Protein AF-A0A8S3F678-F1 (afdb_monomer)

Structure (mmCIF, N/CA/C/O backbone):
data_AF-A0A8S3F678-F1
#
_entry.id   AF-A0A8S3F678-F1
#
loop_
_atom_site.group_PDB
_atom_site.id
_atom_site.type_symbol
_atom_site.label_atom_id
_atom_site.label_alt_id
_atom_site.label_comp_id
_atom_site.label_asym_id
_atom_site.label_entity_id
_atom_site.label_seq_id
_atom_site.pdbx_PDB_ins_code
_atom_site.Cartn_x
_atom_site.Cartn_y
_atom_site.Cartn_z
_atom_site.occupancy
_atom_site.B_iso_or_equiv
_atom_site.auth_seq_id
_atom_site.auth_comp_id
_atom_site.auth_asym_id
_atom_site.auth_atom_id
_atom_site.pdbx_PDB_model_num
ATOM 1 N N . MET A 1 1 ? -62.479 14.397 12.352 1.00 38.16 1 MET A N 1
ATOM 2 C CA . MET A 1 1 ? -61.767 13.250 11.746 1.00 38.16 1 MET A CA 1
ATOM 3 C C . MET A 1 1 ? -60.839 13.788 10.674 1.00 38.16 1 MET A C 1
ATOM 5 O O . MET A 1 1 ? -61.218 14.730 9.991 1.00 38.16 1 MET A O 1
ATOM 9 N N . ALA A 1 2 ? -59.611 13.280 10.656 1.00 35.53 2 ALA A N 1
ATOM 10 C CA . ALA A 1 2 ? -58.452 13.857 9.986 1.00 35.53 2 ALA A CA 1
ATOM 11 C C . ALA A 1 2 ? -58.536 13.857 8.449 1.00 35.53 2 ALA A C 1
ATOM 13 O O . ALA A 1 2 ? -59.131 12.968 7.845 1.00 35.53 2 ALA A O 1
ATOM 14 N N . GLN A 1 3 ? -57.899 14.874 7.864 1.00 30.73 3 GLN A N 1
ATOM 15 C CA . GLN A 1 3 ? -57.644 15.081 6.440 1.00 30.73 3 GLN A CA 1
ATOM 16 C C . GLN A 1 3 ? -56.404 14.285 5.992 1.00 30.73 3 GLN A C 1
ATOM 18 O O . GLN A 1 3 ? -55.441 14.166 6.748 1.00 30.73 3 GLN A O 1
ATOM 23 N N . SER A 1 4 ? -56.398 13.811 4.744 1.00 34.78 4 SER A N 1
ATOM 24 C CA . SER A 1 4 ? -55.180 13.450 4.013 1.00 34.78 4 SER A CA 1
ATOM 25 C C . SER A 1 4 ? -55.392 13.752 2.531 1.00 34.78 4 SER A C 1
ATOM 27 O O . SER A 1 4 ? -56.196 13.093 1.878 1.00 34.78 4 SER A O 1
ATOM 29 N N . SER A 1 5 ? -54.681 14.761 2.032 1.00 38.25 5 SER A N 1
ATOM 30 C CA . SER A 1 5 ? -54.428 14.983 0.609 1.00 38.25 5 SER A CA 1
ATOM 31 C C . SER A 1 5 ? -53.004 15.510 0.482 1.00 38.25 5 SER A C 1
ATOM 33 O O . SER A 1 5 ? -52.638 16.501 1.110 1.00 38.25 5 SER A O 1
ATOM 35 N N . SER A 1 6 ? -52.194 14.793 -0.285 1.00 34.53 6 SER A N 1
ATOM 36 C CA . SER A 1 6 ? -50.809 15.101 -0.619 1.00 34.53 6 SER A CA 1
ATOM 37 C C . SER A 1 6 ? -50.747 15.992 -1.859 1.00 34.53 6 SER A C 1
ATOM 39 O O . SER A 1 6 ? -51.181 15.565 -2.928 1.00 34.53 6 SER A O 1
ATOM 41 N N . GLU A 1 7 ? -50.142 17.172 -1.738 1.00 33.22 7 GLU A N 1
ATOM 42 C CA . GLU A 1 7 ? -49.688 17.985 -2.869 1.00 33.22 7 GLU A CA 1
ATOM 43 C C . GLU A 1 7 ? -48.187 18.260 -2.739 1.00 33.22 7 GLU A C 1
ATOM 45 O O . GLU A 1 7 ? -47.684 18.686 -1.700 1.00 33.22 7 GLU A O 1
ATOM 50 N N . THR A 1 8 ? -47.470 17.973 -3.820 1.00 37.78 8 THR A N 1
ATOM 51 C CA . THR A 1 8 ? -46.061 18.285 -4.043 1.00 37.78 8 THR A CA 1
ATOM 52 C C . THR A 1 8 ? -45.912 19.754 -4.420 1.00 37.78 8 THR A C 1
ATOM 54 O O . THR A 1 8 ? -46.544 20.189 -5.381 1.00 37.78 8 THR A O 1
ATOM 57 N N . ASN A 1 9 ? -45.031 20.499 -3.749 1.00 30.59 9 ASN A N 1
ATOM 58 C CA . ASN A 1 9 ? -44.540 21.767 -4.278 1.00 30.59 9 ASN A CA 1
ATOM 59 C C . ASN A 1 9 ? -43.090 22.054 -3.875 1.00 30.59 9 ASN A C 1
ATOM 61 O O . ASN A 1 9 ? -42.653 21.782 -2.758 1.00 30.59 9 ASN A O 1
ATOM 65 N N . ASN A 1 10 ? -42.377 22.587 -4.865 1.00 30.56 10 ASN A N 1
ATOM 66 C CA . ASN A 1 10 ? -40.964 22.936 -4.901 1.00 30.56 10 ASN A CA 1
ATOM 67 C C . ASN A 1 10 ? -40.535 23.838 -3.738 1.00 30.56 10 ASN A C 1
ATOM 69 O O . ASN A 1 10 ? -41.196 24.836 -3.456 1.00 30.56 10 ASN A O 1
ATOM 73 N N . PHE A 1 11 ? -39.370 23.550 -3.150 1.00 27.44 11 PHE A N 1
ATOM 74 C CA . PHE A 1 11 ? -38.722 24.454 -2.205 1.00 27.44 11 PHE A CA 1
ATOM 75 C C . PHE A 1 11 ? -37.405 24.992 -2.765 1.00 27.44 11 PHE A C 1
ATOM 77 O O . PHE A 1 11 ? -36.459 24.258 -3.042 1.00 27.44 11 PHE A O 1
ATOM 84 N N . SER A 1 12 ? -37.415 26.309 -2.941 1.00 27.38 12 SER A N 1
ATOM 85 C CA . SER A 1 12 ? -36.310 27.179 -3.317 1.00 27.38 12 SER A CA 1
ATOM 86 C C . SER A 1 12 ? -35.404 27.413 -2.106 1.00 27.38 12 SER A C 1
ATOM 88 O O . SER A 1 12 ? -35.914 27.621 -1.004 1.00 27.38 12 SER A O 1
ATOM 90 N N . PHE A 1 13 ? -34.083 27.436 -2.295 1.00 29.73 13 PHE A N 1
ATOM 91 C CA . PHE A 1 13 ? -33.149 27.892 -1.265 1.00 29.73 13 PHE A CA 1
ATOM 92 C C . PHE A 1 13 ? -32.456 29.179 -1.705 1.00 29.73 13 PHE A C 1
ATOM 94 O O . PHE A 1 13 ? -31.629 29.201 -2.614 1.00 29.73 13 PHE A O 1
ATOM 101 N N . ASN A 1 14 ? -32.830 30.253 -1.011 1.00 28.20 14 ASN A N 1
ATOM 102 C CA . ASN A 1 14 ? -32.139 31.531 -0.994 1.00 28.20 14 ASN A CA 1
ATOM 103 C C . ASN A 1 14 ? -30.831 31.382 -0.207 1.00 28.20 14 ASN A C 1
ATOM 105 O O . ASN A 1 14 ? -30.854 30.883 0.917 1.00 28.20 14 ASN A O 1
ATOM 109 N N . HIS A 1 15 ? -29.727 31.909 -0.734 1.00 29.64 15 HIS A N 1
ATOM 110 C CA . HIS A 1 15 ? -28.578 32.275 0.088 1.00 29.64 15 HIS A CA 1
ATOM 111 C C . HIS A 1 15 ? -28.298 33.766 -0.061 1.00 29.64 15 HIS A C 1
ATOM 113 O O . HIS A 1 15 ? -28.085 34.282 -1.157 1.00 29.64 15 HIS A O 1
ATOM 119 N N . SER A 1 16 ? -28.360 34.438 1.085 1.00 30.22 16 SER A N 1
ATOM 120 C CA . SER A 1 16 ? -28.093 35.853 1.273 1.00 30.22 16 SER A CA 1
ATOM 121 C C . SER A 1 16 ? -26.665 36.222 0.885 1.00 30.22 16 SER A C 1
ATOM 123 O O . SER A 1 16 ? -25.699 35.527 1.191 1.00 30.22 16 SER A O 1
ATOM 125 N N . THR A 1 17 ? -26.577 37.376 0.243 1.00 32.69 17 THR A N 1
ATOM 126 C CA . THR A 1 17 ? -25.390 38.118 -0.164 1.00 32.69 17 THR A CA 1
ATOM 127 C C . THR A 1 17 ? -24.637 38.706 1.033 1.00 32.69 17 THR A C 1
ATOM 129 O O . THR A 1 17 ? -25.247 39.392 1.854 1.00 32.69 17 THR A O 1
ATOM 132 N N . SER A 1 18 ? -23.310 38.572 1.065 1.00 29.83 18 SER A N 1
ATOM 133 C CA . SER A 1 18 ? -22.438 39.591 1.666 1.00 29.83 18 SER A CA 1
ATOM 134 C C . SER A 1 18 ? -21.321 39.940 0.684 1.00 29.83 18 SER A C 1
ATOM 136 O O . SER A 1 18 ? -20.491 39.095 0.351 1.00 29.83 18 SER A O 1
ATOM 138 N N . SER A 1 19 ? -21.346 41.180 0.204 1.00 34.03 19 SER A N 1
ATOM 139 C CA . SER A 1 19 ? -20.334 41.802 -0.647 1.00 34.03 19 SER A CA 1
ATOM 140 C C . SER A 1 19 ? -18.978 41.890 0.047 1.00 34.03 19 SER A C 1
ATOM 142 O O . SER A 1 19 ? -18.922 42.333 1.191 1.00 34.03 19 SER A O 1
ATOM 144 N N . LEU A 1 20 ? -17.899 41.611 -0.685 1.00 34.00 20 LEU A N 1
ATOM 145 C CA . LEU A 1 20 ? -16.611 42.282 -0.499 1.00 34.00 20 LEU A CA 1
ATOM 146 C C . LEU A 1 20 ? -16.027 42.609 -1.878 1.00 34.00 20 LEU A C 1
ATOM 148 O O . LEU A 1 20 ? -16.102 41.810 -2.811 1.00 34.00 20 LEU A O 1
ATOM 152 N N . GLU A 1 21 ? -15.561 43.846 -1.993 1.00 33.34 21 GLU A N 1
ATOM 153 C CA . GLU A 1 21 ? -15.249 44.556 -3.226 1.00 33.34 21 GLU A CA 1
ATOM 154 C C . GLU A 1 21 ? -13.969 44.102 -3.943 1.00 33.34 21 GLU A C 1
ATOM 156 O O . GLU A 1 21 ? -12.976 43.701 -3.346 1.00 33.34 21 GLU A O 1
ATOM 161 N N . LEU A 1 22 ? -14.057 44.258 -5.265 1.00 36.56 22 LEU A N 1
ATOM 162 C CA . LEU A 1 22 ? -13.052 44.584 -6.276 1.00 36.56 22 LEU A CA 1
ATOM 163 C C . LEU A 1 22 ? -11.598 44.842 -5.815 1.00 36.56 22 LEU A C 1
ATOM 165 O O . LEU A 1 22 ? -11.292 45.810 -5.121 1.00 36.56 22 LEU A O 1
ATOM 169 N N . SER A 1 23 ? -10.657 44.108 -6.409 1.00 30.27 23 SER A N 1
ATOM 170 C CA . SER A 1 23 ? -9.368 44.687 -6.811 1.00 30.27 23 SER A CA 1
ATOM 171 C C . SER A 1 23 ? -8.974 44.105 -8.164 1.00 30.27 23 SER A C 1
ATOM 173 O O . SER A 1 23 ? -8.774 42.905 -8.324 1.00 30.27 23 SER A O 1
ATOM 175 N N . SER A 1 24 ? -8.959 44.970 -9.168 1.00 41.56 24 SER A N 1
ATOM 176 C CA . SER A 1 24 ? -8.513 44.699 -10.526 1.00 41.56 24 SER A CA 1
ATOM 177 C C . SER A 1 24 ? -6.989 44.642 -10.582 1.00 41.56 24 SER A C 1
ATOM 179 O O . SER A 1 24 ? -6.344 45.666 -10.369 1.00 41.56 24 SER A O 1
ATOM 181 N N . GLU A 1 25 ? -6.422 43.503 -10.969 1.00 33.25 25 GLU A N 1
ATOM 182 C CA . GLU A 1 25 ? -5.054 43.445 -11.484 1.00 33.25 25 GLU A CA 1
ATOM 183 C C . GLU A 1 25 ? -5.094 42.970 -12.935 1.00 33.25 25 GLU A C 1
ATOM 185 O O . GLU A 1 25 ? -5.586 41.893 -13.271 1.00 33.25 25 GLU A O 1
ATOM 190 N N . THR A 1 26 ? -4.645 43.853 -13.820 1.00 37.81 26 THR A N 1
ATOM 191 C CA . THR A 1 26 ? -4.537 43.606 -15.253 1.00 37.81 26 THR A CA 1
ATOM 192 C C . THR A 1 26 ? -3.228 42.868 -15.511 1.00 37.81 26 THR A C 1
ATOM 194 O O . THR A 1 26 ? -2.147 43.363 -15.197 1.00 37.81 26 THR A O 1
ATOM 197 N N . CYS A 1 27 ? -3.299 41.670 -16.090 1.00 32.03 27 CYS A N 1
ATOM 198 C CA . CYS A 1 27 ? -2.106 40.954 -16.519 1.00 32.03 27 CYS A CA 1
ATOM 199 C C . CYS A 1 27 ? -1.621 41.537 -17.856 1.00 32.03 27 CYS A C 1
ATOM 201 O O . CYS A 1 27 ? -2.201 41.300 -18.916 1.00 32.03 27 CYS A O 1
ATOM 203 N N . SER A 1 28 ? -0.549 42.325 -17.812 1.00 42.59 28 SER A N 1
ATOM 204 C CA . SER A 1 28 ? 0.176 42.717 -19.019 1.00 42.59 28 SER A CA 1
ATOM 205 C C . SER A 1 28 ? 1.073 41.565 -19.451 1.00 42.59 28 SER A C 1
ATOM 207 O O . SER A 1 28 ? 2.069 41.262 -18.802 1.00 42.59 28 SER A O 1
ATOM 209 N N . SER A 1 29 ? 0.741 40.916 -20.559 1.00 40.59 29 SER A N 1
ATOM 210 C CA . SER A 1 29 ? 1.695 40.098 -21.307 1.00 40.59 29 SER A CA 1
ATOM 211 C C . SER A 1 29 ? 1.358 40.193 -22.786 1.00 40.59 29 SER A C 1
ATOM 213 O O . SER A 1 29 ? 0.471 39.515 -23.300 1.00 40.59 29 SER A O 1
ATOM 215 N N . SER A 1 30 ? 2.069 41.090 -23.463 1.00 38.31 30 SER A N 1
ATOM 216 C CA . SER A 1 30 ? 2.167 41.103 -24.915 1.00 38.31 30 SER A CA 1
ATOM 217 C C . SER A 1 30 ? 2.864 39.829 -25.376 1.00 38.31 30 SER A C 1
ATOM 219 O O . SER A 1 30 ? 4.036 39.628 -25.070 1.00 38.31 30 SER A O 1
ATOM 221 N N . SER A 1 31 ? 2.167 39.001 -26.148 1.00 38.88 31 SER A N 1
ATOM 222 C CA . SER A 1 31 ? 2.721 38.292 -27.306 1.00 38.88 31 SER A CA 1
ATOM 223 C C . SER A 1 31 ? 1.569 37.826 -28.196 1.00 38.88 31 SER A C 1
ATOM 225 O O . SER A 1 31 ? 0.563 37.285 -27.751 1.00 38.88 31 SER A O 1
ATOM 227 N N . THR A 1 32 ? 1.705 38.164 -29.467 1.00 41.94 32 THR A N 1
ATOM 228 C CA . THR A 1 32 ? 0.750 38.067 -30.568 1.00 41.94 32 THR A CA 1
ATOM 229 C C . THR A 1 32 ? 0.338 36.629 -30.923 1.00 41.94 32 THR A C 1
ATOM 231 O O . THR A 1 32 ? 1.212 35.792 -31.101 1.00 41.94 32 THR A O 1
ATOM 234 N N . LEU A 1 33 ? -0.984 36.415 -31.074 1.00 40.84 33 LEU A N 1
ATOM 235 C CA . LEU A 1 33 ? -1.738 35.488 -31.962 1.00 40.84 33 LEU A CA 1
ATOM 236 C C . LEU A 1 33 ? -1.049 34.143 -32.328 1.00 40.84 33 LEU A C 1
ATOM 238 O O . LEU A 1 33 ? -0.035 34.145 -33.010 1.00 40.84 33 LEU A O 1
ATOM 242 N N . LEU A 1 34 ? -1.591 32.950 -32.031 1.00 36.66 34 LEU A N 1
ATOM 243 C CA . LEU A 1 34 ? -2.868 32.424 -32.541 1.00 36.66 34 LEU A CA 1
ATOM 244 C C . LEU A 1 34 ? -3.281 31.112 -31.804 1.00 36.66 34 LEU A C 1
ATOM 246 O O . LEU A 1 34 ? -2.453 30.231 -31.606 1.00 36.66 34 LEU A O 1
ATOM 250 N N . VAL A 1 35 ? -4.593 30.966 -31.558 1.00 36.88 35 VAL A N 1
ATOM 251 C CA . VAL A 1 35 ? -5.381 29.766 -31.155 1.00 36.88 35 VAL A CA 1
ATOM 252 C C . VAL A 1 35 ? -5.343 29.336 -29.670 1.00 36.88 35 VAL A C 1
ATOM 254 O O . VAL A 1 35 ? -4.307 29.104 -29.066 1.00 36.88 35 VAL A O 1
ATOM 257 N N . THR A 1 36 ? -6.547 29.254 -29.093 1.00 42.66 36 THR A N 1
ATOM 258 C CA . THR A 1 36 ? -6.909 29.028 -27.679 1.00 42.66 36 THR A CA 1
ATOM 259 C C . THR A 1 36 ? -6.829 27.528 -27.287 1.00 42.66 36 THR A C 1
ATOM 261 O O . THR A 1 36 ? -6.779 26.691 -28.190 1.00 42.66 36 THR A O 1
ATOM 264 N N . PRO A 1 37 ? -6.812 27.137 -25.986 1.00 41.88 37 PRO A N 1
ATOM 265 C CA . PRO A 1 37 ? -7.957 27.308 -25.084 1.00 41.88 37 PRO A CA 1
ATOM 266 C C . PRO A 1 37 ? -7.621 27.847 -23.677 1.00 41.88 37 PRO A C 1
ATOM 268 O O . PRO A 1 37 ? -6.514 27.731 -23.169 1.00 41.88 37 PRO A O 1
ATOM 271 N N . LYS A 1 38 ? -8.657 28.437 -23.067 1.00 42.00 38 LYS A N 1
ATOM 272 C CA . LYS A 1 38 ? -8.815 28.865 -21.664 1.00 42.00 38 LYS A CA 1
ATOM 273 C C . LYS A 1 38 ? -7.844 28.219 -20.659 1.00 42.00 38 LYS A C 1
ATOM 275 O O . LYS A 1 38 ? -8.012 27.056 -20.303 1.00 42.00 38 LYS A O 1
ATOM 280 N N . CYS A 1 39 ? -6.941 29.024 -20.100 1.00 37.69 39 CYS A N 1
ATOM 281 C CA . CYS A 1 39 ? -6.273 28.700 -18.842 1.00 37.69 39 CYS A CA 1
ATOM 282 C C . CYS A 1 39 ? -7.284 28.832 -17.693 1.00 37.69 39 CYS A C 1
ATOM 284 O O . CYS A 1 39 ? -7.769 29.925 -17.399 1.00 37.69 39 CYS A O 1
ATOM 286 N N . CYS A 1 40 ? -7.633 27.705 -17.074 1.00 41.84 40 CYS A N 1
ATOM 287 C CA . CYS A 1 40 ? -8.330 27.676 -15.793 1.00 41.84 40 CYS A CA 1
ATOM 288 C C . CYS A 1 40 ? -7.345 27.920 -14.643 1.00 41.84 40 CYS A C 1
ATOM 290 O O . CYS A 1 40 ? -6.144 27.708 -14.780 1.00 41.84 40 CYS A O 1
ATOM 292 N N . LEU A 1 41 ? -7.907 28.343 -13.511 1.00 49.56 41 LEU A N 1
ATOM 293 C CA . LEU A 1 41 ? -7.272 28.606 -12.223 1.00 49.56 41 LEU A CA 1
ATOM 294 C C . LEU A 1 41 ? -6.556 27.350 -11.676 1.00 49.56 41 LEU A C 1
ATOM 296 O O . LEU A 1 41 ? -7.094 26.636 -10.835 1.00 49.56 41 LEU A O 1
ATOM 300 N N . CYS A 1 42 ? -5.365 27.034 -12.180 1.00 43.88 42 CYS A N 1
ATOM 301 C CA . CYS A 1 42 ? -4.498 26.011 -11.614 1.00 43.88 42 CYS A CA 1
ATOM 302 C C . CYS A 1 42 ? -3.145 26.613 -11.245 1.00 43.88 42 CYS A C 1
ATOM 304 O O . CYS A 1 42 ? -2.610 27.488 -11.923 1.00 43.88 42 CYS A O 1
ATOM 306 N N . THR A 1 43 ? -2.602 26.126 -10.137 1.00 51.94 43 THR A N 1
ATOM 307 C CA . THR A 1 43 ? -1.263 26.433 -9.645 1.00 51.94 43 THR A CA 1
ATOM 308 C C . THR A 1 43 ? -0.230 25.799 -10.581 1.00 51.94 43 THR A C 1
ATOM 310 O O . THR A 1 43 ? 0.323 24.742 -10.285 1.00 51.94 43 THR A O 1
ATOM 313 N N . CYS A 1 44 ? 0.016 26.401 -11.744 1.00 43.47 44 CYS A N 1
ATOM 314 C CA . CYS A 1 44 ? 1.173 26.070 -12.566 1.00 43.47 44 CYS A CA 1
ATOM 315 C C . CYS A 1 44 ? 2.417 26.679 -11.908 1.00 43.47 44 CYS A C 1
ATOM 317 O O . CYS A 1 44 ? 2.729 27.858 -12.063 1.00 43.47 44 CYS A O 1
ATOM 319 N N . HIS A 1 45 ? 3.086 25.853 -11.107 1.00 46.88 45 HIS A N 1
ATOM 320 C CA . HIS A 1 45 ? 4.437 26.093 -10.626 1.00 46.88 45 HIS A CA 1
ATOM 321 C C . HIS A 1 45 ? 5.363 26.284 -11.836 1.00 46.88 45 HIS A C 1
ATOM 323 O O . HIS A 1 45 ? 5.501 25.379 -12.659 1.00 46.88 45 HIS A O 1
ATOM 329 N N . ASN A 1 46 ? 5.990 27.455 -11.934 1.00 51.62 46 ASN A N 1
ATOM 330 C CA . ASN A 1 46 ? 7.256 27.598 -12.641 1.00 51.62 46 ASN A CA 1
ATOM 331 C C . ASN A 1 46 ? 8.286 26.828 -11.814 1.00 51.62 46 ASN A C 1
ATOM 333 O O . ASN A 1 46 ? 8.569 27.228 -10.687 1.00 51.62 46 ASN A O 1
ATOM 337 N N . GLN A 1 47 ? 8.811 25.725 -12.339 1.00 46.41 47 GLN A N 1
ATOM 338 C CA . GLN A 1 47 ? 10.028 25.146 -11.791 1.00 46.41 47 GLN A CA 1
ATOM 339 C C . GLN A 1 47 ? 11.153 25.454 -12.772 1.00 46.41 47 GLN A C 1
ATOM 341 O O . GLN A 1 47 ? 11.266 24.838 -13.829 1.00 46.41 47 GLN A O 1
ATOM 346 N N . ASP A 1 48 ? 11.950 26.453 -12.409 1.00 42.53 48 ASP A N 1
ATOM 347 C CA . ASP A 1 48 ? 13.232 26.735 -13.028 1.00 42.53 48 ASP A CA 1
ATOM 348 C C . ASP A 1 48 ? 14.158 25.510 -12.902 1.00 42.53 48 ASP A C 1
ATOM 350 O O . ASP A 1 48 ? 14.343 24.964 -11.814 1.00 42.53 48 ASP A O 1
ATOM 354 N N . ASN A 1 49 ? 14.723 25.098 -14.040 1.00 45.66 49 ASN A N 1
ATOM 355 C CA . ASN A 1 49 ? 16.021 24.436 -14.224 1.00 45.66 49 ASN A CA 1
ATOM 356 C C . ASN A 1 49 ? 16.523 23.504 -13.095 1.00 45.66 49 ASN A C 1
ATOM 358 O O . ASN A 1 49 ? 17.526 23.812 -12.459 1.00 45.66 49 ASN A O 1
ATOM 362 N N . ASN A 1 50 ? 15.901 22.332 -12.907 1.00 46.00 50 ASN A N 1
ATOM 363 C CA . ASN A 1 50 ? 16.444 21.232 -12.081 1.00 46.00 50 ASN A CA 1
ATOM 364 C C . ASN A 1 50 ? 16.303 19.846 -12.750 1.00 46.00 50 ASN A C 1
ATOM 366 O O . ASN A 1 50 ? 16.260 18.814 -12.084 1.00 46.00 50 ASN A O 1
ATOM 370 N N . ASP A 1 51 ? 16.246 19.791 -14.082 1.00 49.22 51 ASP A N 1
ATOM 371 C CA . ASP A 1 51 ? 16.017 18.532 -14.810 1.00 49.22 51 ASP A CA 1
ATOM 372 C C . ASP A 1 51 ? 17.238 17.591 -14.817 1.00 49.22 51 ASP A C 1
ATOM 374 O O . ASP A 1 51 ? 17.111 16.385 -15.046 1.00 49.22 51 ASP A O 1
ATOM 378 N N . LEU A 1 52 ? 18.439 18.117 -14.548 1.00 48.41 52 LEU A N 1
ATOM 379 C CA . LEU A 1 52 ? 19.672 17.339 -14.668 1.00 48.41 52 LEU A CA 1
ATOM 380 C C . LEU A 1 52 ? 19.967 16.470 -13.440 1.00 48.41 52 LEU A C 1
ATOM 382 O O . LEU A 1 52 ? 20.486 15.376 -13.608 1.00 48.41 52 LEU A O 1
ATOM 386 N N . GLU A 1 53 ? 19.618 16.908 -12.227 1.00 48.06 53 GLU A N 1
ATOM 387 C CA . GLU A 1 53 ? 19.951 16.184 -10.986 1.00 48.06 53 GLU A CA 1
ATOM 388 C C . GLU A 1 53 ? 18.974 15.020 -10.719 1.00 48.06 53 GLU A C 1
ATOM 390 O O . GLU A 1 53 ? 19.377 13.932 -10.318 1.00 48.06 53 GLU A O 1
ATOM 395 N N . ILE A 1 54 ? 17.697 15.193 -11.079 1.00 52.69 54 ILE A N 1
ATOM 396 C CA . ILE A 1 54 ? 16.613 14.224 -10.827 1.00 52.69 54 ILE A CA 1
ATOM 397 C C . ILE A 1 54 ? 16.713 12.983 -11.737 1.00 52.69 54 ILE A C 1
ATOM 399 O O . ILE A 1 54 ? 16.302 11.881 -11.361 1.00 52.69 54 ILE A O 1
ATOM 403 N N . THR A 1 55 ? 17.285 13.138 -12.934 1.00 50.91 55 THR A N 1
ATOM 404 C CA . THR A 1 55 ? 17.447 12.039 -13.900 1.00 50.91 55 THR A CA 1
ATOM 405 C C . THR A 1 55 ? 18.435 10.978 -13.390 1.00 50.91 55 THR A C 1
ATOM 407 O O . THR A 1 55 ? 18.225 9.781 -13.605 1.00 50.91 55 THR A O 1
ATOM 410 N N . TYR A 1 56 ? 19.474 11.389 -12.651 1.00 54.78 56 TYR A N 1
ATOM 411 C CA . TYR A 1 56 ? 20.479 10.473 -12.104 1.00 54.78 56 TYR A CA 1
ATOM 412 C C . TYR A 1 56 ? 19.906 9.553 -11.021 1.00 54.78 56 TYR A C 1
ATOM 414 O O . TYR A 1 56 ? 20.160 8.351 -11.070 1.00 54.78 56 TYR A O 1
ATOM 422 N N . ASP A 1 57 ? 19.076 10.064 -10.109 1.00 53.44 57 ASP A N 1
ATOM 423 C CA . ASP A 1 57 ? 18.553 9.284 -8.975 1.00 53.44 57 ASP A CA 1
ATOM 424 C C . ASP A 1 57 ? 17.633 8.126 -9.395 1.00 53.44 57 ASP A C 1
ATOM 426 O O . ASP A 1 57 ? 17.664 7.039 -8.811 1.00 53.44 57 ASP A O 1
ATOM 430 N N . LEU A 1 58 ? 16.837 8.299 -10.452 1.00 57.66 58 LEU A N 1
ATOM 431 C CA . LEU A 1 58 ? 15.959 7.231 -10.944 1.00 57.66 58 LEU A CA 1
ATOM 432 C C . LEU A 1 58 ? 16.717 6.175 -11.737 1.00 57.66 58 LEU A C 1
ATOM 434 O O . LEU A 1 58 ? 16.463 4.982 -11.555 1.00 57.66 58 LEU A O 1
ATOM 438 N N . GLN A 1 59 ? 17.681 6.590 -12.561 1.00 55.31 59 GLN A N 1
ATOM 439 C CA . GLN A 1 59 ? 18.580 5.658 -13.239 1.00 55.31 59 GLN A CA 1
ATOM 440 C C . GLN A 1 59 ? 19.394 4.854 -12.208 1.00 55.31 59 GLN A C 1
ATOM 442 O O . GLN A 1 59 ? 19.531 3.638 -12.344 1.00 55.31 59 GLN A O 1
ATOM 447 N N . GLN A 1 60 ? 19.835 5.505 -11.124 1.00 58.22 60 GLN A N 1
ATOM 448 C CA . GLN A 1 60 ? 20.493 4.880 -9.976 1.00 58.22 60 GLN A CA 1
ATOM 449 C C . GLN A 1 60 ? 19.574 3.871 -9.272 1.00 58.22 60 GLN A C 1
ATOM 451 O O . GLN A 1 60 ? 20.022 2.776 -8.931 1.00 58.22 60 GLN A O 1
ATOM 456 N N . SER A 1 61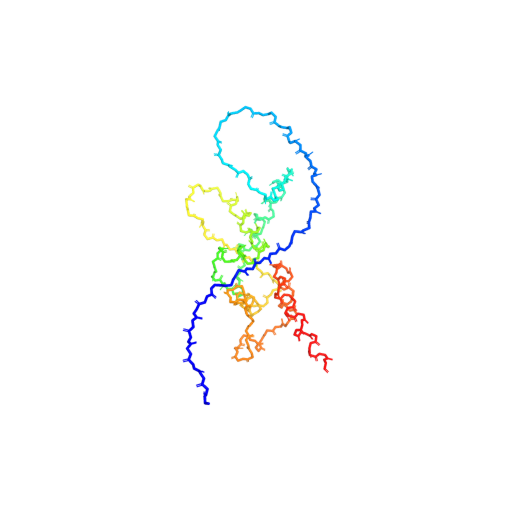 ? 18.285 4.194 -9.096 1.00 60.34 61 SER A N 1
ATOM 457 C CA . SER A 1 61 ? 17.311 3.273 -8.497 1.00 60.34 61 SER A CA 1
ATOM 458 C C . SER A 1 61 ? 17.136 2.004 -9.338 1.00 60.34 61 SER A C 1
ATOM 460 O O . SER A 1 61 ? 17.245 0.901 -8.812 1.00 60.34 61 SER A O 1
ATOM 462 N N . HIS A 1 62 ? 16.989 2.129 -10.660 1.00 62.28 62 HIS A N 1
ATOM 463 C CA . HIS A 1 62 ? 16.859 0.973 -11.548 1.00 62.28 62 HIS A CA 1
ATOM 464 C C . HIS A 1 62 ? 18.121 0.089 -11.523 1.00 62.28 62 HIS A C 1
ATOM 466 O O . HIS A 1 62 ? 18.037 -1.138 -11.552 1.00 62.28 62 HIS A O 1
ATOM 472 N N . ILE A 1 63 ? 19.306 0.698 -11.401 1.00 69.38 63 ILE A N 1
ATOM 473 C CA . ILE A 1 63 ? 20.570 -0.036 -11.249 1.00 69.38 63 ILE A CA 1
ATOM 474 C C . ILE A 1 63 ? 20.636 -0.739 -9.884 1.00 69.38 63 ILE A C 1
ATOM 476 O O . ILE A 1 63 ? 21.030 -1.907 -9.834 1.00 69.38 63 ILE A O 1
ATOM 480 N N . LYS A 1 64 ? 20.202 -0.081 -8.799 1.00 77.81 64 LYS A N 1
ATOM 481 C CA . LYS A 1 64 ? 20.213 -0.627 -7.429 1.00 77.81 64 LYS A CA 1
ATOM 482 C C . LYS A 1 64 ? 19.460 -1.957 -7.331 1.00 77.81 64 LYS A C 1
ATOM 484 O O . LYS A 1 64 ? 19.958 -2.881 -6.695 1.00 77.81 64 LYS A O 1
ATOM 489 N N . TYR A 1 65 ? 18.305 -2.077 -7.986 1.00 81.81 65 TYR A N 1
ATOM 490 C CA . TYR A 1 65 ? 17.447 -3.266 -7.875 1.00 81.81 65 TYR A CA 1
ATOM 491 C C . TYR A 1 65 ? 17.611 -4.290 -9.001 1.00 81.81 65 TYR A C 1
ATOM 493 O O . TYR A 1 65 ? 16.994 -5.350 -8.948 1.00 81.81 65 TYR A O 1
ATOM 501 N N . SER A 1 66 ? 18.481 -4.03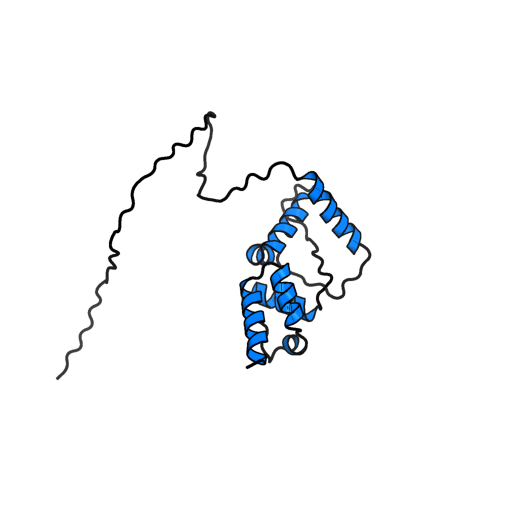1 -9.982 1.00 79.00 66 SER A N 1
ATOM 502 C CA . SER A 1 66 ? 18.685 -4.910 -1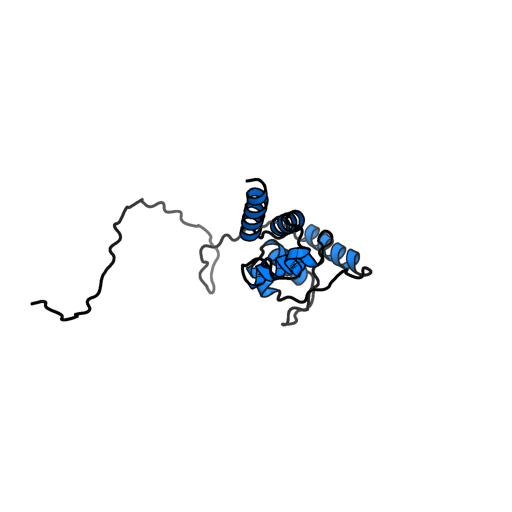1.147 1.00 79.00 66 SER A CA 1
ATOM 503 C C . SER A 1 66 ? 19.077 -6.358 -10.806 1.00 79.00 66 SER A C 1
ATOM 505 O O . SER A 1 66 ? 18.807 -7.260 -11.593 1.00 79.00 66 SER A O 1
ATOM 507 N N . ASN A 1 67 ? 19.680 -6.593 -9.633 1.00 81.06 67 ASN A N 1
ATOM 508 C CA . ASN A 1 67 ? 20.146 -7.911 -9.183 1.00 81.06 67 ASN A CA 1
ATOM 509 C C . ASN A 1 67 ? 19.514 -8.363 -7.852 1.00 81.06 67 ASN A C 1
ATOM 511 O O . ASN A 1 67 ? 20.030 -9.274 -7.204 1.00 81.06 67 ASN A O 1
ATOM 515 N N . ILE A 1 68 ? 18.429 -7.718 -7.412 1.00 85.94 68 ILE A N 1
ATOM 516 C CA . ILE A 1 68 ? 17.768 -8.024 -6.138 1.00 85.94 68 ILE A CA 1
ATOM 517 C C . ILE A 1 68 ? 16.469 -8.779 -6.419 1.00 85.94 68 ILE A C 1
ATOM 519 O O . ILE A 1 68 ? 15.651 -8.352 -7.229 1.00 85.94 68 ILE A O 1
ATOM 523 N N . THR A 1 69 ? 16.261 -9.904 -5.731 1.00 87.94 69 THR A N 1
ATOM 524 C CA . THR A 1 69 ? 14.965 -10.596 -5.754 1.00 87.94 69 THR A CA 1
ATOM 525 C C . THR A 1 69 ? 14.045 -9.946 -4.720 1.00 87.94 69 THR A C 1
ATOM 527 O O . THR A 1 69 ? 14.415 -9.912 -3.544 1.00 87.94 69 THR A O 1
ATOM 530 N N . PRO A 1 70 ? 12.873 -9.416 -5.113 1.00 90.25 70 PRO A N 1
ATOM 531 C CA . PRO A 1 70 ? 11.961 -8.799 -4.162 1.00 90.25 70 PRO A CA 1
ATOM 532 C C . PRO A 1 70 ? 11.368 -9.857 -3.229 1.00 90.25 70 PRO A C 1
ATOM 534 O O . PRO A 1 70 ? 11.071 -10.975 -3.648 1.00 90.25 70 PRO A O 1
ATOM 537 N N . LEU A 1 71 ? 11.132 -9.479 -1.971 1.00 92.38 71 LEU A N 1
ATOM 538 C CA . LEU A 1 71 ? 10.454 -10.348 -1.005 1.00 92.38 71 LEU A CA 1
ATOM 539 C C . LEU A 1 71 ? 9.005 -10.652 -1.432 1.00 92.38 71 LEU A C 1
ATOM 541 O O . LEU A 1 71 ? 8.489 -11.737 -1.177 1.00 92.38 71 LEU A O 1
ATOM 545 N N . ALA A 1 72 ? 8.356 -9.699 -2.108 1.00 94.19 72 ALA A N 1
ATOM 546 C CA . ALA A 1 72 ? 7.051 -9.868 -2.733 1.00 94.19 72 ALA A CA 1
ATOM 547 C C . ALA A 1 72 ? 6.866 -8.890 -3.903 1.00 94.19 72 ALA A C 1
ATOM 549 O O . ALA A 1 72 ? 7.400 -7.781 -3.890 1.00 94.19 72 ALA A O 1
ATOM 550 N N . THR A 1 73 ? 6.047 -9.275 -4.886 1.00 94.38 73 THR A N 1
ATOM 551 C CA . THR A 1 73 ? 5.675 -8.424 -6.028 1.00 94.38 73 THR A CA 1
ATOM 552 C C . THR A 1 73 ? 4.169 -8.199 -6.053 1.00 94.38 73 THR A C 1
ATOM 554 O O . THR A 1 73 ? 3.384 -9.144 -5.946 1.00 94.38 73 THR A O 1
ATOM 557 N N . PHE A 1 74 ? 3.758 -6.945 -6.242 1.00 95.25 74 PHE A N 1
ATOM 558 C CA . PHE A 1 74 ? 2.354 -6.546 -6.296 1.00 95.25 74 PHE A CA 1
ATOM 559 C C . PHE A 1 74 ? 2.040 -5.884 -7.634 1.00 95.25 74 PHE A C 1
ATOM 561 O O . PHE A 1 74 ? 2.587 -4.836 -7.967 1.00 95.25 74 PHE A O 1
ATOM 568 N N . HIS A 1 75 ? 1.115 -6.473 -8.388 1.00 95.69 75 HIS A N 1
ATOM 569 C CA . HIS A 1 75 ? 0.637 -5.884 -9.634 1.00 95.69 75 HIS A CA 1
ATOM 570 C C . HIS A 1 75 ? -0.447 -4.852 -9.327 1.00 95.69 75 HIS A C 1
ATOM 572 O O . HIS A 1 75 ? -1.423 -5.150 -8.637 1.00 95.69 75 HIS A O 1
ATOM 578 N N . THR A 1 76 ? -0.275 -3.628 -9.823 1.00 95.12 76 THR A N 1
ATOM 579 C CA . THR A 1 76 ? -1.174 -2.508 -9.526 1.00 95.12 76 THR A CA 1
ATOM 580 C C . THR A 1 76 ? -1.389 -1.616 -10.747 1.00 95.12 76 THR A C 1
ATOM 582 O O . THR A 1 76 ? -0.653 -1.669 -11.732 1.00 95.12 76 THR A O 1
ATOM 585 N N . HIS A 1 77 ? -2.421 -0.777 -10.685 1.00 95.25 77 HIS A N 1
ATOM 586 C CA . HIS A 1 77 ? -2.746 0.180 -11.728 1.00 95.25 77 HIS A CA 1
ATOM 587 C C . HIS A 1 77 ? -2.093 1.528 -11.422 1.00 95.25 77 HIS A C 1
ATOM 589 O O . HIS A 1 77 ? -2.439 2.187 -10.439 1.00 95.25 77 HIS A O 1
ATOM 595 N N . LYS A 1 78 ? -1.216 1.984 -12.321 1.00 93.56 78 LYS A N 1
ATOM 596 C CA . LYS A 1 78 ? -0.551 3.295 -12.224 1.00 93.56 78 LYS A CA 1
ATOM 597 C C . LYS A 1 78 ? -1.529 4.443 -11.998 1.00 93.56 78 LYS A C 1
ATOM 599 O O . LYS A 1 78 ? -1.273 5.310 -11.174 1.00 93.56 78 LYS A O 1
ATOM 604 N N . ALA A 1 79 ? -2.649 4.432 -12.725 1.00 94.75 79 ALA A N 1
ATOM 605 C CA . ALA A 1 79 ? -3.668 5.471 -12.627 1.00 94.75 79 ALA A CA 1
ATOM 606 C C . ALA A 1 79 ? -4.271 5.547 -11.216 1.00 94.75 79 ALA A C 1
ATOM 608 O O . ALA A 1 79 ? -4.468 6.642 -10.701 1.00 94.75 79 ALA A O 1
ATOM 609 N N . VAL A 1 80 ? -4.499 4.397 -10.569 1.00 97.25 80 VAL A N 1
ATOM 610 C CA . VAL A 1 80 ? -5.018 4.346 -9.196 1.00 97.25 80 VAL A CA 1
ATOM 611 C C . VAL A 1 80 ? -3.967 4.860 -8.213 1.00 97.25 80 VAL A C 1
ATOM 613 O O . VAL A 1 80 ? -4.281 5.730 -7.407 1.00 97.25 80 VAL A O 1
ATOM 616 N N . LEU A 1 81 ? -2.714 4.398 -8.313 1.00 96.94 81 LEU A N 1
ATOM 617 C CA . LEU A 1 81 ? -1.631 4.879 -7.445 1.00 96.94 81 LEU A CA 1
ATOM 618 C C . LEU A 1 81 ? -1.442 6.397 -7.559 1.00 96.94 81 LEU A C 1
ATOM 620 O O . LEU A 1 81 ? -1.450 7.094 -6.548 1.00 96.94 81 LEU A O 1
ATOM 624 N N . ALA A 1 82 ? -1.343 6.916 -8.784 1.00 95.69 82 ALA A N 1
ATOM 625 C CA . ALA A 1 82 ? -1.129 8.338 -9.034 1.00 95.69 82 ALA A CA 1
ATOM 626 C C . ALA A 1 82 ? -2.318 9.213 -8.599 1.00 95.69 82 ALA A C 1
ATOM 628 O O . ALA A 1 82 ? -2.120 10.341 -8.159 1.00 95.69 82 ALA A O 1
ATOM 629 N N . ALA A 1 83 ? -3.553 8.714 -8.703 1.00 96.81 83 ALA A N 1
ATOM 630 C CA . ALA A 1 83 ? -4.733 9.447 -8.246 1.00 96.81 83 ALA A CA 1
ATOM 631 C C . ALA A 1 83 ? -4.857 9.484 -6.714 1.00 96.81 83 ALA A C 1
ATOM 633 O O . ALA A 1 83 ? -5.483 10.387 -6.161 1.00 96.81 83 ALA A O 1
ATOM 634 N N . ARG A 1 84 ? -4.306 8.481 -6.021 1.00 97.50 84 ARG A N 1
ATOM 635 C CA . ARG A 1 84 ? -4.476 8.296 -4.573 1.00 97.50 84 ARG A CA 1
ATOM 636 C C . ARG A 1 84 ? -3.276 8.745 -3.742 1.00 97.50 84 ARG A C 1
ATOM 638 O O . ARG A 1 84 ? -3.442 8.947 -2.545 1.00 97.50 84 ARG A O 1
ATOM 645 N N . SER A 1 85 ? -2.110 8.914 -4.360 1.00 97.44 85 SER A N 1
ATOM 646 C CA . SER A 1 85 ? -0.861 9.311 -3.709 1.00 97.44 85 SER A CA 1
ATOM 647 C C . SER A 1 85 ? -0.063 10.253 -4.609 1.00 97.44 85 SER A C 1
ATOM 649 O O . SER A 1 85 ? 0.319 9.894 -5.727 1.00 97.44 85 SER A O 1
ATOM 651 N N . SER A 1 86 ? 0.234 11.451 -4.102 1.00 96.31 86 SER A N 1
ATOM 652 C CA . SER A 1 86 ? 1.108 12.420 -4.776 1.00 96.31 86 SER A CA 1
ATOM 653 C C . SER A 1 86 ? 2.531 11.896 -4.940 1.00 96.31 86 SER A C 1
ATOM 655 O O . SER A 1 86 ? 3.111 12.067 -6.012 1.00 96.31 86 SER A O 1
ATOM 657 N N . SER A 1 87 ? 3.062 11.216 -3.921 1.00 94.31 87 SER A N 1
ATOM 658 C CA . SER A 1 87 ? 4.375 10.565 -3.947 1.00 94.31 87 SER A CA 1
ATOM 659 C C . SER A 1 87 ? 4.482 9.564 -5.106 1.00 94.31 87 SER A C 1
ATOM 661 O O . SER A 1 87 ? 5.349 9.709 -5.976 1.00 94.31 87 SER A O 1
ATOM 663 N N . PHE A 1 88 ? 3.521 8.634 -5.234 1.00 94.88 88 PHE A N 1
ATOM 664 C CA . PHE A 1 88 ? 3.496 7.710 -6.374 1.00 94.88 88 PHE A CA 1
ATOM 665 C C . PHE A 1 88 ? 3.276 8.426 -7.709 1.00 94.88 88 PHE A C 1
ATOM 667 O O . PHE A 1 88 ? 3.897 8.059 -8.707 1.00 94.88 88 PHE A O 1
ATOM 674 N N . ALA A 1 89 ? 2.432 9.461 -7.757 1.00 93.38 89 ALA A N 1
ATOM 675 C CA . ALA A 1 89 ? 2.210 10.227 -8.982 1.00 93.38 89 ALA A CA 1
ATOM 676 C C . ALA A 1 89 ? 3.507 10.866 -9.499 1.00 93.38 89 ALA A C 1
ATOM 678 O O . ALA A 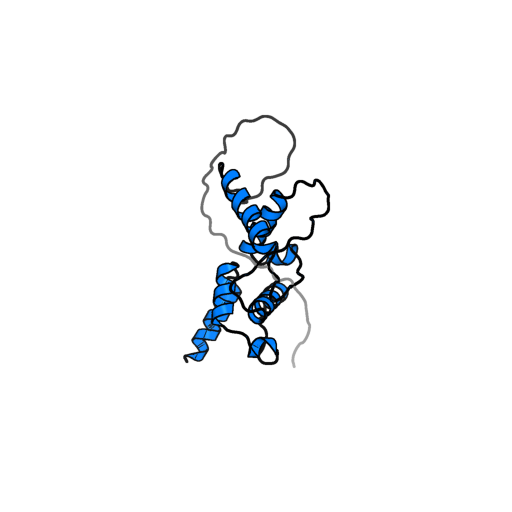1 89 ? 3.794 10.802 -10.695 1.00 93.38 89 ALA A O 1
ATOM 679 N N . SER A 1 90 ? 4.296 11.459 -8.602 1.00 92.00 90 SER A N 1
ATOM 680 C CA . SER A 1 90 ? 5.596 12.047 -8.922 1.00 92.00 90 SER A CA 1
ATOM 681 C C . SER A 1 90 ? 6.575 10.987 -9.414 1.00 92.00 90 SER A C 1
ATOM 683 O O . SER A 1 90 ? 7.117 11.135 -10.506 1.00 92.00 90 SER A O 1
ATOM 685 N N . GLN A 1 91 ? 6.723 9.873 -8.692 1.00 89.56 91 GLN A N 1
ATOM 686 C CA . GLN A 1 91 ? 7.640 8.798 -9.079 1.00 89.56 91 GLN A CA 1
ATOM 687 C C . GLN A 1 91 ? 7.287 8.186 -10.446 1.00 89.56 91 GLN A C 1
ATOM 689 O O . GLN A 1 91 ? 8.163 7.955 -11.279 1.00 89.56 91 GLN A O 1
ATOM 694 N N . ILE A 1 92 ? 5.994 7.983 -10.724 1.00 90.31 92 ILE A N 1
ATOM 695 C CA . ILE A 1 92 ? 5.517 7.473 -12.017 1.00 90.31 92 ILE A CA 1
ATOM 696 C C . ILE A 1 92 ? 5.788 8.479 -13.142 1.00 90.31 92 ILE A C 1
ATOM 698 O O . ILE A 1 92 ? 6.223 8.073 -14.220 1.00 90.31 92 ILE A O 1
ATOM 702 N N . ARG A 1 93 ? 5.535 9.779 -12.930 1.00 87.19 93 ARG A N 1
ATOM 703 C CA . ARG A 1 93 ? 5.826 10.814 -13.939 1.00 87.19 93 ARG A CA 1
ATOM 704 C C . ARG A 1 93 ? 7.307 10.848 -14.284 1.00 87.19 93 ARG A C 1
ATOM 706 O O . ARG A 1 93 ? 7.639 10.844 -15.465 1.00 87.19 93 ARG A O 1
ATOM 713 N N . LEU A 1 94 ? 8.169 10.822 -13.273 1.00 83.25 94 LEU A N 1
ATOM 714 C CA . LEU A 1 94 ? 9.608 10.858 -13.484 1.00 83.25 94 LEU A CA 1
ATOM 715 C C . LEU A 1 94 ? 10.116 9.604 -14.216 1.00 83.25 94 LEU A C 1
ATOM 717 O O . LEU A 1 94 ? 10.868 9.719 -15.177 1.00 83.25 94 LEU A O 1
ATOM 721 N N . ASN A 1 95 ? 9.624 8.411 -13.864 1.00 81.06 95 ASN A N 1
ATOM 722 C CA . ASN A 1 95 ? 9.967 7.189 -14.601 1.00 81.06 95 ASN A CA 1
ATOM 723 C C . ASN A 1 95 ? 9.504 7.214 -16.069 1.00 81.06 95 ASN A C 1
ATOM 725 O O . ASN A 1 95 ? 10.195 6.689 -16.938 1.00 81.06 95 ASN A O 1
ATOM 729 N N . ASN A 1 96 ? 8.357 7.834 -16.373 1.00 78.75 96 ASN A N 1
ATOM 730 C CA . ASN A 1 96 ? 7.900 7.981 -17.759 1.00 78.75 96 ASN A CA 1
ATOM 731 C C . ASN A 1 96 ? 8.771 8.955 -18.574 1.00 78.75 96 ASN A C 1
ATOM 733 O O . ASN A 1 96 ? 8.886 8.775 -19.782 1.00 78.75 96 ASN A O 1
ATOM 737 N N . LEU A 1 97 ? 9.373 9.969 -17.940 1.00 72.75 97 LEU A N 1
ATOM 738 C CA . LEU A 1 97 ? 10.238 10.956 -18.606 1.00 72.75 97 LEU A CA 1
ATOM 739 C C . LEU A 1 97 ? 11.576 10.347 -19.056 1.00 72.75 97 LEU A C 1
ATOM 741 O O . LEU A 1 97 ? 12.108 10.729 -20.095 1.00 72.75 97 LEU A O 1
ATOM 745 N N . ASN A 1 98 ? 12.072 9.345 -18.330 1.00 65.12 98 ASN A N 1
ATOM 746 C CA . ASN A 1 98 ? 13.331 8.659 -18.641 1.00 65.12 98 ASN A CA 1
ATOM 747 C C . ASN A 1 98 ? 13.185 7.616 -19.770 1.00 65.12 98 ASN A C 1
ATOM 749 O O . ASN A 1 98 ? 14.176 7.101 -20.291 1.00 65.12 98 ASN A O 1
ATOM 753 N N . GLY A 1 99 ? 11.948 7.293 -20.164 1.00 60.06 99 GLY A N 1
ATOM 754 C CA . GLY A 1 99 ? 11.645 6.357 -21.241 1.00 60.06 99 GLY A CA 1
ATOM 755 C C . GLY A 1 99 ? 11.648 7.042 -22.604 1.00 60.06 99 GLY A C 1
ATOM 756 O O . GLY A 1 99 ? 10.621 7.550 -23.047 1.00 60.06 99 GLY A O 1
ATOM 757 N N . SER A 1 100 ? 12.780 7.001 -23.311 1.00 49.69 100 SER A N 1
ATOM 758 C CA . SER A 1 100 ? 12.886 7.421 -24.717 1.00 49.69 100 SER A CA 1
ATOM 759 C C . SER A 1 100 ? 12.150 6.444 -25.644 1.00 49.69 100 SER A C 1
ATOM 761 O O . SER A 1 100 ? 12.755 5.697 -26.406 1.00 49.69 100 SER A O 1
ATOM 763 N N . THR A 1 101 ? 10.821 6.381 -25.564 1.00 50.88 101 THR A N 1
ATOM 764 C CA . THR A 1 101 ? 10.015 5.703 -26.580 1.00 50.88 101 THR A CA 1
ATOM 765 C C . THR A 1 101 ? 8.721 6.468 -26.795 1.00 50.88 101 THR A C 1
ATOM 767 O O . THR A 1 101 ? 7.837 6.485 -25.941 1.00 50.88 101 THR A O 1
ATOM 770 N N . HIS A 1 102 ? 8.586 7.056 -27.979 1.00 47.84 102 HIS A N 1
ATOM 771 C CA . HIS A 1 102 ? 7.353 7.618 -28.523 1.00 47.84 102 HIS A CA 1
ATOM 772 C C . HIS A 1 102 ? 6.373 6.481 -28.895 1.00 47.84 102 HIS A C 1
ATOM 774 O O . HIS A 1 102 ? 5.940 6.340 -30.037 1.00 47.84 102 HIS A O 1
ATOM 780 N N . ASN A 1 103 ? 6.084 5.598 -27.938 1.00 51.88 103 ASN A N 1
ATOM 781 C CA . ASN A 1 103 ? 5.088 4.547 -28.058 1.00 51.88 103 ASN A CA 1
ATOM 782 C C . ASN A 1 103 ? 3.859 4.971 -27.256 1.00 51.88 103 ASN A C 1
ATOM 784 O O . ASN A 1 103 ? 3.935 5.275 -26.071 1.00 51.88 103 ASN A O 1
ATOM 788 N N . TYR A 1 104 ? 2.702 4.962 -27.906 1.00 52.78 104 TYR A N 1
ATOM 789 C CA . TYR A 1 104 ? 1.404 5.438 -27.395 1.00 52.78 104 TYR A CA 1
ATOM 790 C C . TYR A 1 104 ? 0.845 4.588 -26.233 1.00 52.78 104 TYR A C 1
ATOM 792 O O . TYR A 1 104 ? -0.280 4.796 -25.782 1.00 52.78 104 TYR A O 1
ATOM 800 N N . LYS A 1 105 ? 1.619 3.609 -25.753 1.00 62.25 105 LYS A N 1
ATOM 801 C CA . LYS A 1 105 ? 1.333 2.772 -24.590 1.00 62.25 105 LYS A CA 1
ATOM 802 C C . LYS A 1 105 ? 2.452 2.986 -23.579 1.00 62.25 105 LYS A C 1
ATOM 804 O O . LYS A 1 105 ? 3.603 2.686 -23.881 1.00 62.25 105 LYS A O 1
ATOM 809 N N . SER A 1 106 ? 2.113 3.483 -22.389 1.00 67.50 106 SER A N 1
ATOM 810 C CA . SER A 1 106 ? 3.104 3.599 -21.316 1.00 67.50 106 SER A CA 1
ATOM 811 C C . SER A 1 106 ? 3.597 2.191 -20.932 1.00 67.50 106 SER A C 1
ATOM 813 O O . SER A 1 106 ? 2.765 1.336 -20.610 1.00 67.50 106 SER A O 1
ATOM 815 N N . PRO A 1 107 ? 4.912 1.908 -20.997 1.00 78.31 107 PRO A N 1
ATOM 816 C CA . PRO A 1 107 ? 5.450 0.590 -20.652 1.00 78.31 107 PRO A CA 1
ATOM 817 C C . PRO A 1 107 ? 5.203 0.289 -19.169 1.00 78.31 107 PRO A C 1
ATOM 819 O O . PRO A 1 107 ? 5.064 1.237 -18.398 1.00 78.31 107 PRO A O 1
ATOM 822 N N . PRO A 1 108 ? 5.133 -0.9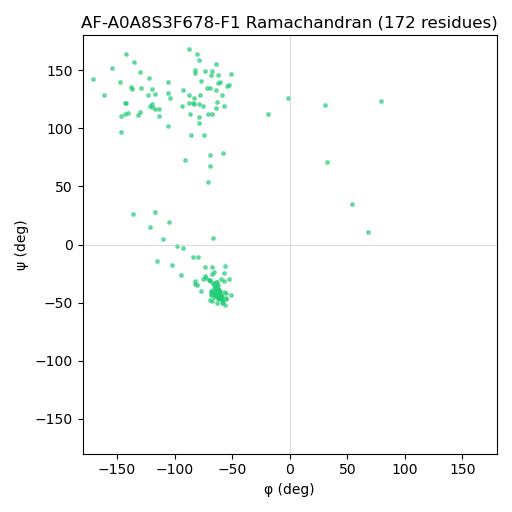77 -18.720 1.00 83.12 108 PRO A N 1
ATOM 823 C CA . PRO A 1 108 ? 5.134 -1.302 -17.291 1.00 83.12 108 PRO A CA 1
ATOM 824 C C . PRO A 1 108 ? 6.299 -0.612 -16.561 1.00 83.12 108 PRO A C 1
ATOM 826 O O . PRO A 1 108 ? 7.347 -0.381 -17.157 1.00 83.12 108 PRO A O 1
ATOM 829 N N . ILE A 1 109 ? 6.089 -0.224 -15.302 1.00 86.94 109 ILE A N 1
ATOM 830 C CA . ILE A 1 109 ? 7.116 0.407 -14.459 1.00 86.94 109 ILE A CA 1
ATOM 831 C C . ILE A 1 109 ? 7.140 -0.352 -13.146 1.00 86.94 109 ILE A C 1
ATOM 833 O O . ILE A 1 109 ? 6.075 -0.561 -12.558 1.00 86.94 109 ILE A O 1
ATOM 837 N N . ASP A 1 110 ? 8.341 -0.672 -12.684 1.00 88.25 110 ASP A N 1
ATOM 838 C CA . ASP A 1 110 ? 8.567 -1.251 -11.370 1.00 88.25 110 ASP A CA 1
ATOM 839 C C . ASP A 1 110 ? 8.860 -0.140 -10.355 1.00 88.25 110 ASP A C 1
ATOM 841 O O . ASP A 1 110 ? 9.636 0.783 -10.612 1.00 88.25 110 ASP A O 1
ATOM 845 N N . LEU A 1 111 ? 8.189 -0.210 -9.204 1.00 90.06 111 LEU A N 1
ATOM 846 C CA . LEU A 1 111 ? 8.405 0.669 -8.057 1.00 90.06 111 LEU A CA 1
ATOM 847 C C . LEU A 1 111 ? 8.881 -0.194 -6.889 1.00 90.06 111 LEU A C 1
ATOM 849 O O . LEU A 1 111 ? 8.245 -1.199 -6.568 1.00 90.06 111 LEU A O 1
ATOM 853 N N . TYR A 1 112 ? 9.980 0.206 -6.256 1.00 90.94 112 TYR A N 1
ATOM 854 C CA . TYR A 1 112 ? 10.620 -0.554 -5.184 1.00 90.94 112 TYR A CA 1
ATOM 855 C C . TYR A 1 112 ? 10.358 0.089 -3.820 1.00 90.94 112 TYR A C 1
ATOM 857 O O . TYR A 1 112 ? 10.351 1.314 -3.691 1.00 90.94 112 TYR A O 1
ATOM 865 N N . ILE A 1 113 ? 10.114 -0.755 -2.816 1.00 91.94 113 ILE A N 1
ATOM 866 C CA . ILE A 1 113 ? 9.831 -0.382 -1.426 1.00 91.94 113 ILE A CA 1
ATOM 867 C C . ILE A 1 113 ? 10.730 -1.251 -0.539 1.00 91.94 113 ILE A C 1
ATOM 869 O O . ILE A 1 113 ? 10.527 -2.462 -0.480 1.00 91.94 113 ILE A O 1
ATOM 873 N N . ASP A 1 114 ? 11.711 -0.639 0.130 1.00 86.44 114 ASP A N 1
ATOM 874 C CA . ASP A 1 114 ? 12.796 -1.372 0.809 1.00 86.44 114 ASP A CA 1
ATOM 875 C C . ASP A 1 114 ? 12.533 -1.639 2.300 1.00 86.44 114 ASP A C 1
ATOM 877 O O . ASP A 1 114 ? 13.041 -2.615 2.844 1.00 86.44 114 ASP A O 1
ATOM 881 N N . ASP A 1 115 ? 11.716 -0.808 2.955 1.00 87.25 115 ASP A N 1
ATOM 882 C CA . ASP A 1 115 ? 11.629 -0.743 4.425 1.00 87.25 115 ASP A CA 1
ATOM 883 C C . ASP A 1 115 ? 10.248 -1.130 4.980 1.00 87.25 115 ASP A C 1
ATOM 885 O O . ASP A 1 115 ? 9.819 -0.627 6.027 1.00 87.25 115 ASP A O 1
ATOM 889 N N . LEU A 1 116 ? 9.505 -1.981 4.265 1.00 93.62 116 LEU A N 1
ATOM 890 C CA . LEU A 1 116 ? 8.166 -2.418 4.664 1.00 93.62 116 LEU A CA 1
ATOM 891 C C . LEU A 1 116 ? 7.958 -3.914 4.436 1.00 93.62 116 LEU A C 1
ATOM 893 O O . LEU A 1 116 ? 8.244 -4.446 3.365 1.00 93.62 116 LEU A O 1
ATOM 897 N N . GLU A 1 117 ? 7.355 -4.567 5.429 1.00 93.31 117 GLU A N 1
ATOM 898 C CA . GLU A 1 117 ? 6.892 -5.945 5.301 1.00 93.31 117 GLU A CA 1
ATOM 899 C C . GLU A 1 117 ? 5.805 -6.074 4.213 1.00 93.31 117 GLU A C 1
ATOM 901 O O . GLU A 1 117 ? 4.954 -5.183 4.066 1.00 93.31 117 GLU A O 1
ATOM 906 N N . PRO A 1 118 ? 5.745 -7.205 3.482 1.00 93.81 118 PRO A N 1
ATOM 907 C CA . PRO A 1 118 ? 4.738 -7.425 2.446 1.00 93.81 118 PRO A CA 1
ATOM 908 C C . PRO A 1 118 ? 3.291 -7.309 2.945 1.00 93.81 118 PRO A C 1
ATOM 910 O O . PRO A 1 118 ? 2.415 -6.891 2.186 1.00 93.81 118 PRO A O 1
ATOM 913 N N . SER A 1 119 ? 3.021 -7.663 4.208 1.00 93.62 119 SER A N 1
ATOM 914 C CA . SER A 1 119 ? 1.702 -7.504 4.839 1.00 93.62 119 SER A CA 1
ATOM 915 C C . SER A 1 119 ? 1.299 -6.030 4.929 1.00 93.62 119 SER A C 1
ATOM 917 O O . SER A 1 119 ? 0.177 -5.675 4.562 1.00 93.62 119 SER A O 1
ATOM 919 N N . THR A 1 120 ? 2.230 -5.160 5.323 1.00 95.00 120 THR A N 1
ATOM 920 C CA . THR A 1 120 ? 2.033 -3.709 5.405 1.00 95.00 120 THR A CA 1
ATOM 921 C C . THR A 1 120 ? 1.807 -3.099 4.026 1.00 95.00 120 THR A C 1
ATOM 923 O O . THR A 1 120 ? 0.854 -2.341 3.841 1.00 95.00 120 THR A O 1
ATOM 926 N N . VAL A 1 121 ? 2.614 -3.478 3.028 1.00 95.62 121 VAL A N 1
ATOM 927 C CA . VAL A 1 121 ? 2.422 -3.017 1.641 1.00 95.62 121 VAL A CA 1
ATOM 928 C C . VAL A 1 121 ? 1.059 -3.463 1.112 1.00 95.62 121 VAL A C 1
ATOM 930 O O . VAL A 1 121 ? 0.328 -2.670 0.521 1.00 95.62 121 VAL A O 1
ATOM 933 N N . ARG A 1 122 ? 0.661 -4.712 1.376 1.00 95.31 122 ARG A N 1
ATOM 934 C CA . ARG A 1 122 ? -0.654 -5.230 0.985 1.00 95.31 122 ARG A CA 1
ATOM 935 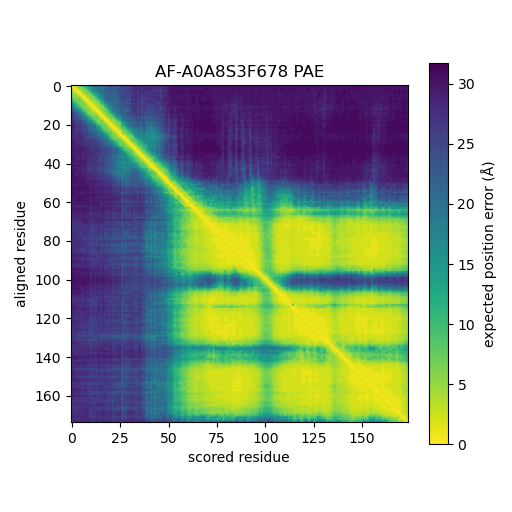C C . ARG A 1 122 ? -1.796 -4.460 1.651 1.00 95.31 122 ARG A C 1
ATOM 937 O O . ARG A 1 122 ? -2.744 -4.097 0.959 1.00 95.31 122 ARG A O 1
ATOM 944 N N . ALA A 1 123 ? -1.711 -4.186 2.952 1.00 94.81 123 ALA A N 1
ATOM 945 C CA . ALA A 1 123 ? -2.715 -3.402 3.672 1.00 94.81 123 ALA A CA 1
ATOM 946 C C . ALA A 1 123 ? -2.824 -1.969 3.121 1.00 94.81 123 ALA A C 1
ATOM 948 O O . ALA A 1 123 ? -3.928 -1.480 2.878 1.00 94.81 123 ALA A O 1
ATOM 949 N N . MET A 1 124 ? -1.685 -1.329 2.839 1.00 96.06 124 MET A N 1
ATOM 950 C CA . MET A 1 124 ? -1.631 -0.014 2.200 1.00 96.06 124 MET A CA 1
ATOM 951 C C . MET A 1 124 ? -2.287 -0.028 0.813 1.00 96.06 124 MET A C 1
ATOM 953 O O . MET A 1 124 ? -3.078 0.859 0.493 1.00 96.06 124 MET A O 1
ATOM 957 N N . LEU A 1 125 ? -2.012 -1.048 -0.006 1.00 96.56 125 LEU A N 1
ATOM 958 C CA . LEU A 1 125 ? -2.640 -1.200 -1.318 1.00 96.56 125 LEU A CA 1
ATOM 959 C C . LEU A 1 125 ? -4.154 -1.407 -1.201 1.00 96.56 125 LEU A C 1
ATOM 961 O O . LEU A 1 125 ? -4.904 -0.751 -1.916 1.00 96.56 125 LEU A O 1
ATOM 965 N N . ILE A 1 126 ? -4.627 -2.247 -0.277 1.00 95.31 126 ILE A N 1
ATOM 966 C CA . ILE A 1 126 ? -6.069 -2.413 -0.024 1.00 95.31 126 ILE A CA 1
ATOM 967 C C . ILE A 1 126 ? -6.711 -1.063 0.298 1.00 95.31 126 ILE A C 1
ATOM 969 O O . ILE A 1 126 ? -7.735 -0.719 -0.299 1.00 95.31 126 ILE A O 1
ATOM 973 N N . TYR A 1 127 ? -6.085 -0.266 1.166 1.00 96.44 127 TYR A N 1
ATOM 974 C CA . TYR A 1 127 ? -6.567 1.075 1.477 1.00 96.44 127 TYR A CA 1
ATOM 975 C C . TYR A 1 127 ? -6.601 1.979 0.237 1.00 96.44 127 TYR A C 1
ATOM 977 O O . TYR A 1 127 ? -7.601 2.651 -0.004 1.00 96.44 127 TYR A O 1
ATOM 985 N N . ILE A 1 128 ? -5.558 1.969 -0.595 1.00 97.00 128 ILE A N 1
ATOM 986 C CA . ILE A 1 128 ? -5.514 2.770 -1.826 1.00 97.00 128 ILE A CA 1
ATOM 987 C C . ILE A 1 128 ? -6.703 2.454 -2.750 1.00 97.00 128 ILE A C 1
ATOM 989 O O . ILE A 1 128 ? -7.289 3.376 -3.318 1.00 97.00 128 ILE A O 1
ATOM 993 N N . TYR A 1 129 ? -7.085 1.181 -2.877 1.00 97.12 129 TYR A N 1
ATOM 994 C CA . TYR A 1 129 ? -8.187 0.765 -3.752 1.00 97.12 129 TYR A CA 1
ATOM 995 C C . TYR A 1 129 ? -9.577 0.929 -3.136 1.00 97.12 129 TYR A C 1
ATOM 997 O O . TYR A 1 129 ? -10.540 1.148 -3.868 1.00 97.12 129 TYR A O 1
ATOM 1005 N N . THR A 1 130 ? -9.707 0.785 -1.818 1.00 95.56 130 THR A N 1
ATOM 1006 C CA . THR A 1 130 ? -11.020 0.668 -1.156 1.00 95.56 130 THR A CA 1
ATOM 1007 C C . THR A 1 130 ? -11.349 1.829 -0.221 1.00 95.56 130 THR A C 1
ATOM 1009 O O . THR A 1 130 ? -12.495 1.970 0.201 1.00 95.56 130 THR A O 1
ATOM 1012 N N . GLY A 1 131 ? -10.357 2.648 0.134 1.00 94.75 131 GLY A N 1
ATOM 1013 C CA . GLY A 1 131 ? -10.456 3.683 1.164 1.00 94.75 131 GLY A CA 1
ATOM 1014 C C . GLY A 1 131 ? -10.622 3.133 2.584 1.00 94.75 131 GLY A C 1
ATOM 1015 O O . GLY A 1 131 ? -10.945 3.892 3.493 1.00 94.75 131 GLY A O 1
ATOM 1016 N N . ARG A 1 132 ? -10.452 1.820 2.793 1.00 91.75 132 ARG A N 1
ATOM 1017 C CA . ARG A 1 132 ? -10.697 1.145 4.074 1.00 91.75 132 ARG A CA 1
ATOM 1018 C C . ARG A 1 132 ? -9.509 0.282 4.471 1.00 91.75 132 ARG A C 1
ATOM 1020 O O . ARG A 1 132 ? -8.808 -0.255 3.617 1.00 91.75 132 ARG A O 1
ATOM 1027 N N . LEU A 1 133 ? -9.292 0.157 5.777 1.00 88.94 133 LEU A N 1
ATOM 1028 C CA . LEU A 1 133 ? -8.289 -0.751 6.320 1.00 88.94 133 LEU A CA 1
ATOM 1029 C C . LEU A 1 133 ? -8.819 -2.186 6.413 1.00 88.94 133 LEU A C 1
ATOM 1031 O O . LEU A 1 133 ? -10.025 -2.362 6.614 1.00 88.94 133 LEU A O 1
ATOM 1035 N N . PRO A 1 134 ? -7.934 -3.197 6.293 1.00 85.38 134 PRO A N 1
ATOM 1036 C CA . PRO A 1 134 ? -8.281 -4.575 6.610 1.00 85.38 134 PRO A CA 1
ATOM 1037 C C . PRO A 1 134 ? -8.833 -4.668 8.035 1.00 85.38 134 PRO A C 1
ATOM 1039 O O . PRO A 1 134 ? -8.321 -4.042 8.962 1.00 85.38 134 PRO A O 1
ATOM 1042 N N . THR A 1 135 ? -9.902 -5.432 8.201 1.00 79.38 135 THR A N 1
ATOM 1043 C CA . THR A 1 135 ? -10.564 -5.641 9.490 1.00 79.38 135 THR A CA 1
ATOM 1044 C C . THR A 1 135 ? -9.936 -6.809 10.245 1.00 79.38 135 THR A C 1
ATOM 1046 O O . THR A 1 135 ? -9.161 -7.581 9.694 1.00 79.38 135 THR A O 1
ATOM 1049 N N . SER A 1 136 ? -10.260 -6.973 11.530 1.00 69.75 136 SER A N 1
ATOM 1050 C CA . SER A 1 136 ? -9.766 -8.074 12.384 1.00 69.75 136 SER A CA 1
ATOM 1051 C C . SER A 1 136 ? -10.051 -9.480 11.849 1.00 69.75 136 SER A C 1
ATOM 1053 O O . SER A 1 136 ? -9.417 -10.432 12.285 1.00 69.75 136 SER A O 1
ATOM 1055 N N . ASN A 1 137 ? -10.998 -9.617 10.921 1.00 67.69 137 ASN A N 1
ATOM 1056 C CA . ASN A 1 137 ? -11.329 -10.898 10.302 1.00 67.69 137 ASN A CA 1
ATOM 1057 C C . ASN A 1 137 ? -10.407 -11.241 9.122 1.00 67.69 137 ASN A C 1
ATOM 1059 O O . ASN A 1 137 ? -10.439 -12.369 8.637 1.00 67.69 137 ASN A O 1
ATOM 1063 N N . ASP A 1 138 ? -9.597 -10.286 8.662 1.00 77.81 138 ASP A N 1
ATOM 1064 C CA . ASP A 1 138 ? -8.665 -10.484 7.564 1.00 77.81 138 ASP A CA 1
ATOM 1065 C C . ASP A 1 138 ? -7.338 -11.020 8.111 1.00 77.81 138 ASP A C 1
ATOM 1067 O O . ASP A 1 138 ? -6.731 -10.419 8.999 1.00 77.81 138 ASP A O 1
ATOM 1071 N N . GLU A 1 139 ? -6.833 -12.113 7.534 1.00 77.50 139 GLU A N 1
ATOM 1072 C CA . GLU A 1 139 ? -5.546 -12.724 7.916 1.00 77.50 139 GLU A CA 1
ATOM 1073 C C . GLU A 1 139 ? -4.387 -11.712 7.901 1.00 77.50 139 GLU A C 1
ATOM 1075 O O . GLU A 1 139 ? -3.454 -11.799 8.694 1.00 77.50 139 GLU A O 1
ATOM 1080 N N . ILE A 1 140 ? -4.490 -10.704 7.031 1.00 79.12 140 ILE A N 1
ATOM 1081 C CA . ILE A 1 140 ? -3.521 -9.618 6.874 1.00 79.12 140 ILE A CA 1
ATOM 1082 C C . ILE A 1 140 ? -3.431 -8.766 8.142 1.00 79.12 140 ILE A C 1
ATOM 1084 O O . ILE A 1 140 ? -2.335 -8.342 8.501 1.00 79.12 140 ILE A O 1
ATOM 1088 N N . ASN A 1 141 ? -4.554 -8.515 8.823 1.00 79.50 141 ASN A N 1
ATOM 1089 C CA . ASN A 1 141 ? -4.584 -7.634 9.987 1.00 79.50 141 ASN A CA 1
ATOM 1090 C C . ASN A 1 141 ? -3.848 -8.249 11.188 1.00 79.50 141 ASN A C 1
ATOM 1092 O O . ASN A 1 141 ? -3.202 -7.538 11.948 1.00 79.50 141 ASN A O 1
ATOM 1096 N N . ASN A 1 142 ? -3.852 -9.580 11.310 1.00 78.69 142 ASN A N 1
ATOM 1097 C CA . ASN A 1 142 ? -3.166 -10.279 12.401 1.00 78.69 142 ASN A CA 1
ATOM 1098 C C . ASN A 1 142 ? -1.635 -10.127 12.360 1.00 78.69 142 ASN A C 1
ATOM 1100 O O . ASN A 1 142 ? -0.977 -10.278 13.384 1.00 78.69 142 ASN A O 1
ATOM 1104 N N . THR A 1 143 ? -1.059 -9.842 11.189 1.00 83.75 143 THR A N 1
ATOM 1105 C CA . THR A 1 143 ? 0.392 -9.638 10.995 1.00 83.75 143 THR A CA 1
ATOM 1106 C C . THR A 1 143 ? 0.729 -8.177 10.680 1.00 83.75 143 THR A C 1
ATOM 1108 O O . THR A 1 143 ? 1.870 -7.845 10.362 1.00 83.75 143 THR A O 1
ATOM 1111 N N . LEU A 1 144 ? -0.259 -7.284 10.721 1.00 89.06 144 LEU A N 1
ATOM 1112 C CA . LEU A 1 144 ? -0.080 -5.879 10.391 1.00 89.06 144 LEU A CA 1
ATOM 1113 C C . LEU A 1 144 ? 0.562 -5.162 11.582 1.00 89.06 144 LEU A C 1
ATOM 1115 O O . LEU A 1 144 ? -0.007 -5.117 12.668 1.00 89.06 144 LEU A O 1
ATOM 1119 N N . ASN A 1 145 ? 1.733 -4.562 11.367 1.00 90.56 145 ASN A N 1
ATOM 1120 C CA . ASN A 1 145 ? 2.352 -3.667 12.339 1.00 90.56 145 ASN A CA 1
ATOM 1121 C C . ASN A 1 145 ? 1.836 -2.224 12.145 1.00 90.56 145 ASN A C 1
ATOM 1123 O O . ASN A 1 145 ? 2.173 -1.593 11.135 1.00 90.56 145 ASN A O 1
ATOM 1127 N N . PRO A 1 146 ? 1.064 -1.654 13.094 1.00 90.56 146 PRO A N 1
ATOM 1128 C CA . PRO A 1 146 ? 0.506 -0.308 12.954 1.00 90.56 146 PRO A CA 1
ATOM 1129 C C . PRO A 1 146 ? 1.573 0.784 12.795 1.00 90.56 146 PRO A C 1
ATOM 1131 O O . PRO A 1 146 ? 1.333 1.782 12.121 1.00 90.56 146 PRO A O 1
ATOM 1134 N N . ILE A 1 147 ? 2.766 0.591 13.369 1.00 93.19 147 ILE A N 1
ATOM 1135 C CA . ILE A 1 147 ? 3.879 1.546 13.258 1.00 93.19 147 ILE A CA 1
ATOM 1136 C C . ILE A 1 147 ? 4.408 1.583 11.821 1.00 93.19 147 ILE A C 1
ATOM 1138 O O . ILE A 1 147 ? 4.641 2.661 11.271 1.00 93.19 147 ILE A O 1
ATOM 1142 N N . ASP A 1 148 ? 4.568 0.415 11.197 1.00 94.62 148 ASP A N 1
ATOM 1143 C CA . ASP A 1 148 ? 5.033 0.317 9.812 1.00 94.62 148 ASP A CA 1
ATOM 1144 C C . ASP A 1 148 ? 3.988 0.873 8.847 1.00 94.62 148 ASP A C 1
ATOM 1146 O O . ASP A 1 148 ? 4.337 1.596 7.916 1.00 94.62 148 ASP A O 1
ATOM 1150 N N . LEU A 1 149 ? 2.703 0.608 9.100 1.00 94.94 149 LEU A N 1
ATOM 1151 C CA . LEU A 1 149 ? 1.616 1.177 8.308 1.00 94.94 149 LEU A CA 1
ATOM 1152 C C . LEU A 1 149 ? 1.558 2.705 8.432 1.00 94.94 149 LEU A C 1
ATOM 1154 O O . LEU A 1 149 ? 1.375 3.393 7.429 1.00 94.94 149 LEU A O 1
ATOM 1158 N N . PHE A 1 150 ? 1.764 3.250 9.634 1.00 95.81 150 PHE A N 1
ATOM 1159 C CA . PHE A 1 150 ? 1.860 4.693 9.840 1.00 95.81 150 PHE A CA 1
ATOM 1160 C C . PHE A 1 150 ? 3.054 5.286 9.078 1.00 95.81 150 PHE A C 1
ATOM 1162 O O . PHE A 1 150 ? 2.898 6.290 8.381 1.00 95.81 150 PHE A O 1
ATOM 1169 N N . ARG A 1 151 ? 4.231 4.647 9.156 1.00 95.69 151 ARG A N 1
ATOM 1170 C CA . ARG A 1 151 ? 5.431 5.059 8.409 1.00 95.69 151 ARG A CA 1
ATOM 1171 C C . ARG A 1 151 ? 5.174 5.055 6.900 1.00 95.69 151 ARG A C 1
ATOM 1173 O O . ARG A 1 151 ? 5.461 6.051 6.240 1.00 95.69 151 ARG A O 1
ATOM 1180 N N . ALA A 1 152 ? 4.571 3.987 6.380 1.00 95.69 152 ALA A N 1
ATOM 1181 C CA . ALA A 1 152 ? 4.196 3.861 4.974 1.00 95.69 152 ALA A CA 1
ATOM 1182 C C . ALA A 1 152 ? 3.229 4.973 4.540 1.00 95.69 152 ALA A C 1
ATOM 1184 O O . ALA A 1 152 ? 3.410 5.595 3.494 1.00 95.69 152 ALA A O 1
ATOM 1185 N N . ALA A 1 153 ? 2.224 5.264 5.370 1.00 96.6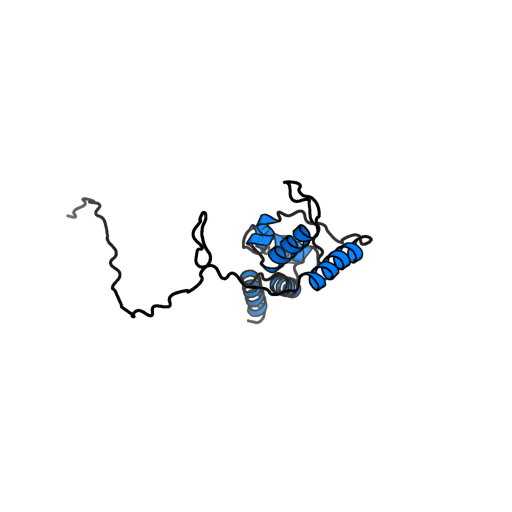2 153 ALA A N 1
ATOM 1186 C CA . ALA A 1 153 ? 1.242 6.300 5.087 1.00 96.62 153 ALA A CA 1
ATOM 1187 C C . ALA A 1 153 ? 1.876 7.693 4.988 1.00 96.62 153 ALA A C 1
ATOM 1189 O O . ALA A 1 153 ? 1.495 8.476 4.122 1.00 96.62 153 ALA A O 1
ATOM 1190 N N . VAL A 1 154 ? 2.862 7.995 5.837 1.00 96.31 154 VAL A N 1
ATOM 1191 C CA . VAL A 1 154 ? 3.630 9.245 5.756 1.00 96.31 154 VAL A CA 1
ATOM 1192 C C . VAL A 1 154 ? 4.496 9.272 4.495 1.00 96.31 154 VAL A C 1
ATOM 1194 O O . VAL A 1 154 ? 4.446 10.244 3.753 1.00 96.31 154 VAL A O 1
ATOM 1197 N N . GLN A 1 155 ? 5.253 8.207 4.227 1.00 94.50 155 GLN A N 1
ATOM 1198 C CA . GLN A 1 155 ? 6.194 8.141 3.102 1.00 94.50 155 GLN A CA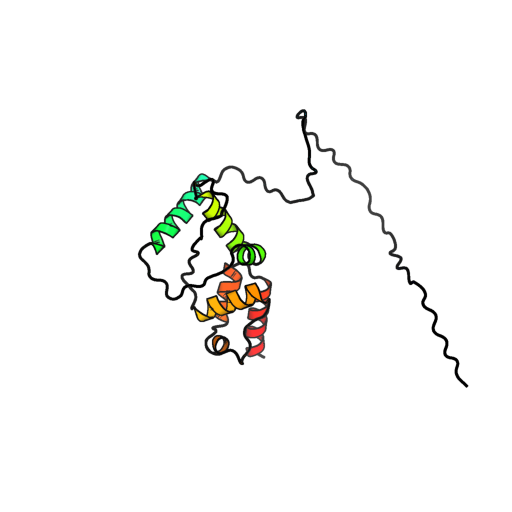 1
ATOM 1199 C C . GLN A 1 155 ? 5.511 8.250 1.728 1.00 94.50 155 GLN A C 1
ATOM 1201 O O . GLN A 1 155 ? 6.086 8.784 0.778 1.00 94.50 155 GLN A O 1
ATOM 1206 N N . HIS A 1 156 ? 4.281 7.748 1.619 1.00 95.56 156 HIS A N 1
ATOM 1207 C CA . HIS A 1 156 ? 3.511 7.742 0.378 1.00 95.56 156 HIS A CA 1
ATOM 1208 C C . HIS A 1 156 ? 2.394 8.799 0.343 1.00 95.56 156 HIS A C 1
ATOM 1210 O O . HIS A 1 156 ? 1.481 8.687 -0.476 1.00 95.56 156 HIS A O 1
ATOM 1216 N N . ASP A 1 157 ? 2.456 9.830 1.191 1.00 96.88 157 ASP A N 1
ATOM 1217 C CA . ASP A 1 157 ? 1.492 10.943 1.249 1.00 96.88 157 ASP A CA 1
ATOM 1218 C C . ASP A 1 157 ? 0.015 10.515 1.408 1.00 96.88 157 ASP A C 1
ATOM 1220 O O . ASP A 1 157 ? -0.911 11.144 0.888 1.00 96.88 157 ASP A O 1
ATOM 1224 N N . LEU A 1 158 ? -0.245 9.436 2.145 1.00 97.06 158 LEU A N 1
ATOM 1225 C CA . LEU A 1 158 ? -1.591 8.931 2.423 1.00 97.06 158 LEU A CA 1
ATOM 1226 C C . LEU A 1 158 ? -2.128 9.550 3.723 1.00 97.06 158 LEU A C 1
ATOM 1228 O O . LEU A 1 158 ? -2.224 8.889 4.757 1.00 97.06 158 LEU A O 1
ATOM 1232 N N . ASN A 1 159 ? -2.477 10.839 3.675 1.00 96.12 159 ASN A N 1
ATOM 1233 C CA . ASN A 1 159 ? -2.854 11.633 4.856 1.00 96.12 159 ASN A CA 1
ATOM 1234 C C . ASN A 1 159 ? -4.007 11.027 5.676 1.00 96.12 159 ASN A C 1
ATOM 1236 O O . ASN A 1 159 ? -3.900 10.899 6.892 1.00 96.12 159 ASN A O 1
ATOM 1240 N N . GLU A 1 160 ? -5.084 10.609 5.015 1.00 95.50 160 GLU A N 1
ATOM 1241 C CA . GLU A 1 160 ? -6.235 9.997 5.690 1.00 95.50 160 GLU A CA 1
ATOM 1242 C C . GLU A 1 160 ? -5.865 8.662 6.357 1.00 95.50 160 GLU A C 1
ATOM 1244 O O . GLU A 1 160 ? -6.248 8.410 7.498 1.00 95.50 160 GLU A O 1
ATOM 1249 N N . LE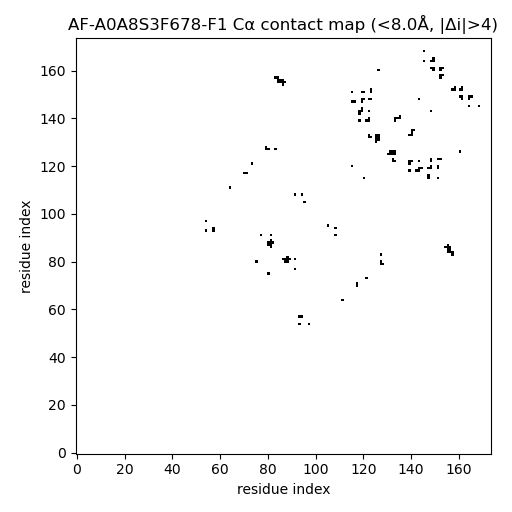U A 1 161 ? -5.061 7.825 5.691 1.00 95.88 161 LEU A N 1
ATOM 1250 C CA . LEU A 1 161 ? -4.556 6.576 6.269 1.00 95.88 161 LEU A CA 1
ATOM 1251 C C . LEU A 1 161 ? -3.662 6.833 7.486 1.00 95.88 161 LEU A C 1
ATOM 1253 O O . LEU A 1 161 ? -3.752 6.118 8.486 1.00 95.88 161 LEU A O 1
ATOM 1257 N N . ARG A 1 162 ? -2.805 7.855 7.414 1.00 96.12 162 ARG A N 1
ATOM 1258 C CA . ARG A 1 162 ? -1.945 8.274 8.524 1.00 96.12 162 ARG A CA 1
ATOM 1259 C C . ARG A 1 162 ? -2.790 8.648 9.739 1.00 96.12 162 ARG A C 1
ATOM 1261 O O . ARG A 1 162 ? -2.503 8.186 10.842 1.00 96.12 162 ARG A O 1
ATOM 1268 N N . ASP A 1 163 ? -3.827 9.455 9.540 1.00 95.31 163 ASP A N 1
ATOM 1269 C CA . ASP A 1 163 ? -4.678 9.940 10.626 1.00 95.31 163 ASP A CA 1
ATOM 1270 C C . ASP A 1 163 ? -5.512 8.796 11.232 1.00 95.31 163 ASP A C 1
ATOM 1272 O O . ASP A 1 163 ? -5.589 8.674 12.458 1.00 95.31 163 ASP A O 1
ATOM 1276 N N . LEU A 1 164 ? -6.029 7.886 10.396 1.00 92.75 164 LEU A N 1
ATOM 1277 C CA . LEU A 1 164 ? -6.695 6.656 10.841 1.00 92.75 164 LEU A CA 1
ATOM 1278 C C . LEU A 1 164 ? -5.764 5.783 11.689 1.00 92.75 164 LEU A C 1
ATOM 1280 O O . LEU A 1 164 ? -6.119 5.400 12.802 1.00 92.75 164 LEU A O 1
ATOM 1284 N N . THR A 1 165 ? -4.554 5.514 11.202 1.00 92.44 165 THR A N 1
ATOM 1285 C CA . THR A 1 165 ? -3.590 4.656 11.906 1.00 92.44 165 THR A CA 1
ATOM 1286 C C . THR A 1 165 ? -3.166 5.289 13.232 1.00 92.44 165 THR A C 1
ATOM 1288 O O . THR A 1 165 ? -3.123 4.612 14.257 1.00 92.44 165 THR A O 1
ATOM 1291 N N . LYS A 1 166 ? -2.950 6.611 13.251 1.00 93.62 166 LYS A N 1
ATOM 1292 C CA . LYS A 1 166 ? -2.665 7.365 14.477 1.00 93.62 166 LYS A CA 1
ATOM 1293 C C . LYS A 1 166 ? -3.794 7.242 15.498 1.00 93.62 166 LYS A C 1
ATOM 1295 O O . LYS A 1 166 ? -3.514 7.027 16.673 1.00 93.62 166 LYS A O 1
ATOM 1300 N N . SER A 1 167 ? -5.050 7.382 15.067 1.00 91.81 167 SER A N 1
ATOM 1301 C CA . SER A 1 167 ? -6.201 7.247 15.967 1.00 91.81 167 SER A CA 1
ATOM 1302 C C . SER A 1 167 ? -6.275 5.845 16.580 1.00 91.81 167 SER A C 1
ATOM 1304 O O . SER A 1 167 ? -6.327 5.725 17.801 1.00 91.81 167 SER A O 1
ATOM 1306 N N . ALA A 1 168 ? -6.119 4.802 15.758 1.00 87.56 168 ALA A N 1
ATOM 1307 C CA . ALA A 1 168 ? -6.134 3.414 16.206 1.00 87.56 168 ALA A CA 1
ATOM 1308 C C . ALA A 1 168 ? -5.012 3.108 17.211 1.00 87.56 168 ALA A C 1
ATOM 1310 O O . ALA A 1 168 ? -5.242 2.426 18.203 1.00 87.56 168 ALA A O 1
ATOM 1311 N N . MET A 1 169 ? -3.807 3.649 16.999 1.00 88.81 169 MET A N 1
ATOM 1312 C CA . MET A 1 169 ? -2.689 3.492 17.938 1.00 88.81 169 MET A CA 1
ATOM 1313 C C . MET A 1 169 ? -2.944 4.182 19.285 1.00 88.81 169 MET A C 1
ATOM 1315 O O . MET A 1 169 ? -2.545 3.662 20.324 1.00 88.81 169 MET A O 1
ATOM 1319 N N . LEU A 1 170 ? -3.595 5.350 19.283 1.00 89.50 170 LEU A N 1
ATOM 1320 C CA . LEU A 1 170 ? -3.909 6.091 20.508 1.00 89.50 170 LEU A CA 1
ATOM 1321 C C . LEU A 1 170 ? -5.067 5.472 21.294 1.00 89.50 170 LEU A C 1
ATOM 1323 O O . LEU A 1 170 ? -5.095 5.594 22.516 1.00 89.50 170 LEU A O 1
ATOM 1327 N N . ASP A 1 171 ? -6.008 4.813 20.621 1.00 86.56 171 ASP A N 1
ATOM 1328 C CA . ASP A 1 171 ? -7.129 4.143 21.282 1.00 86.56 171 ASP A CA 1
ATOM 1329 C C . ASP A 1 171 ? -6.686 2.934 22.120 1.00 86.56 171 ASP A C 1
ATOM 1331 O O . ASP A 1 171 ? -7.332 2.628 23.114 1.00 86.56 171 ASP A O 1
ATOM 1335 N N . VAL A 1 172 ? -5.548 2.309 21.799 1.00 81.81 172 VAL A N 1
ATOM 1336 C CA . VAL A 1 172 ? -4.958 1.215 22.601 1.00 81.81 172 VAL A CA 1
ATOM 1337 C C . VAL A 1 172 ? -4.450 1.692 23.972 1.00 81.81 172 VAL A C 1
ATOM 1339 O O . VAL A 1 172 ? -4.257 0.883 24.875 1.00 81.81 172 VAL A O 1
ATOM 1342 N N . LEU A 1 173 ? -4.217 2.997 24.146 1.00 77.12 173 LEU A N 1
ATOM 1343 C CA . LEU A 1 173 ? -3.690 3.575 25.388 1.00 77.12 173 LEU A CA 1
ATOM 1344 C C . LEU A 1 173 ? -4.781 4.057 26.360 1.00 77.12 173 LEU A C 1
ATOM 1346 O O . LEU A 1 173 ? -4.441 4.563 27.431 1.00 77.12 173 LEU A O 1
ATOM 1350 N N . LYS A 1 174 ? -6.057 3.965 25.975 1.00 67.44 174 LYS A N 1
ATOM 1351 C CA . LYS A 1 174 ? -7.211 4.413 26.769 1.00 67.44 174 LYS A CA 1
ATOM 1352 C C . LYS A 1 174 ? -7.819 3.259 27.554 1.00 67.44 174 LYS A C 1
ATOM 1354 O O . LYS A 1 174 ? -8.261 3.532 28.691 1.00 67.44 174 LYS A O 1
#

pLDDT: mean 70.65, std 24.65, range [27.38, 97.5]

InterPro domains:
  IPR000210 BTB/POZ domain [PF00651] (73-151)
  IPR000210 BTB/POZ domain [PS50097] (50-137)
  IPR000210 BTB/POZ domain [SM00225] (66-173)
  IPR011333 SKP1/BTB/POZ domain superfamily [G3DSA:3.30.710.10] (16-174)
  IPR011333 SKP1/BTB/POZ domain superfamily [SSF54695] (73-171)

Secondary structure (DSSP, 8-state):
----------------------------------------S-------S-HHHHHHHHHHHHHHHTT---S------HHHHHHH-HHHHHHHHHHHHT-----SSPPP------SS-HHHHHHHHHHHHHSSPPPTTSTTGGG--HHHHHHHHHHTT-HHHHHHHHHHHHHTT-

Radius of gyration: 25.35 Å; Cα contacts (8 Å, |Δi|>4): 88; chains: 1; bounding box: 82×57×59 Å

Mean predicted aligned error: 16.36 Å

Foldseek 3Di:
DDDDDDDDDDDDDDDDDDDDDDDDDDDDDDDDDDDDDDDDPDPPDDDPDDLVPLLVVVVVVCVVCVPPDDPDDDDDDLVLLLVQFVLSVVNLVSVQVNDPDPDPDRDDDDDDDDPADPLLVVQVVCCSVPVDGDDPVDPSVVPDDLVRNLVVCVNRVVVSSNVVSVVVVVVVVD

Solvent-accessible surface area (backbone atoms only — not comparable to full-atom values): 11877 Å² total; per-residue (Å²): 134,88,88,86,83,91,80,91,79,88,82,85,83,90,77,86,86,79,89,80,83,88,81,90,79,83,85,87,73,93,76,85,85,85,87,86,79,86,85,70,101,64,92,76,76,84,76,80,91,62,74,74,68,61,55,53,57,54,55,48,50,58,59,71,50,72,85,58,83,73,96,68,87,81,90,78,58,66,70,58,44,35,74,60,13,63,48,47,30,50,55,53,50,55,58,56,70,74,50,94,59,102,52,100,61,85,73,92,80,91,83,90,76,92,91,64,56,68,49,38,54,49,43,53,51,48,24,68,77,66,78,44,74,71,47,90,87,36,79,53,41,81,69,45,51,65,67,59,41,32,52,50,18,60,73,36,54,28,62,68,58,27,53,52,41,49,50,58,62,55,61,76,76,110

Organism: NCBI:txid392030

Sequence (174 aa):
MAQSSSETNNFSFNHSTSSLELSSETCSSSSTLLVTPKCCLCTCHNQDNNDLEITYDLQQSHIKYSNITPLATFHTHKAVLAARSSSFASQIRLNNLNGSTHNYKSPPIDLYIDDLEPSTVRAMLIYIYTGRLPTSNDEINNTLNPIDLFRAAVQHDLNELRDLTKSAMLDVLK